Protein AF-A0A7Y3PG15-F1 (afdb_monomer_lite)

Structure (mmCIF, N/CA/C/O backbone):
data_AF-A0A7Y3PG15-F1
#
_entry.id   AF-A0A7Y3PG15-F1
#
loop_
_atom_site.group_PDB
_atom_site.id
_atom_site.type_symbol
_atom_site.label_atom_id
_atom_site.label_alt_id
_atom_site.label_comp_id
_atom_site.label_asym_id
_atom_site.label_entity_id
_atom_site.label_seq_id
_atom_site.pdbx_PDB_ins_code
_atom_site.Cartn_x
_atom_site.Cartn_y
_atom_site.Cartn_z
_atom_site.occupancy
_atom_site.B_iso_or_equiv
_atom_site.auth_seq_id
_atom_site.auth_comp_id
_atom_site.auth_asym_id
_atom_site.auth_atom_id
_atom_site.pdbx_PDB_model_num
ATOM 1 N N . MET A 1 1 ? 54.164 15.370 33.720 1.00 41.91 1 MET A N 1
ATOM 2 C CA . MET A 1 1 ? 52.918 14.628 33.435 1.00 41.91 1 MET A CA 1
ATOM 3 C C . MET A 1 1 ? 52.307 15.255 32.193 1.00 41.91 1 MET A C 1
ATOM 5 O O . MET A 1 1 ? 52.112 16.461 32.209 1.00 41.91 1 MET A O 1
ATOM 9 N N . ALA A 1 2 ? 52.127 14.502 31.107 1.00 41.53 2 ALA A N 1
ATOM 10 C CA . ALA A 1 2 ? 51.576 15.011 29.850 1.00 41.53 2 ALA A CA 1
ATOM 11 C C . ALA A 1 2 ? 50.213 14.354 29.612 1.00 41.53 2 ALA A C 1
ATOM 13 O O . ALA A 1 2 ? 50.121 13.130 29.563 1.00 41.53 2 ALA A O 1
ATOM 14 N N . THR A 1 3 ? 49.164 15.166 29.521 1.00 40.69 3 THR A N 1
ATOM 15 C CA . THR A 1 3 ? 47.789 14.718 29.289 1.00 40.69 3 THR A CA 1
ATOM 16 C C . THR A 1 3 ? 47.556 14.623 27.784 1.00 40.69 3 THR A C 1
ATOM 18 O O . THR A 1 3 ? 47.673 15.622 27.077 1.00 40.69 3 THR A O 1
ATOM 21 N N . THR A 1 4 ? 47.257 13.429 27.278 1.00 41.44 4 THR A N 1
ATOM 22 C CA . THR A 1 4 ? 46.924 13.208 25.865 1.00 41.44 4 THR A CA 1
ATOM 23 C C . THR A 1 4 ? 45.411 13.303 25.685 1.00 41.44 4 THR A C 1
ATOM 25 O O . THR A 1 4 ? 44.674 12.447 26.170 1.00 41.44 4 THR A O 1
ATOM 28 N N . SER A 1 5 ? 44.939 14.339 24.993 1.00 46.44 5 SER A N 1
ATOM 29 C CA . SER A 1 5 ? 43.537 14.472 24.587 1.00 46.44 5 SER A CA 1
ATOM 30 C C . SER A 1 5 ? 43.267 13.583 23.374 1.00 46.44 5 SER A C 1
ATOM 32 O O . SER A 1 5 ? 43.862 13.775 22.316 1.00 46.44 5 SER A O 1
ATOM 34 N N . THR A 1 6 ? 42.380 12.601 23.513 1.00 46.09 6 THR A N 1
ATOM 35 C CA . THR A 1 6 ? 41.913 11.761 22.403 1.00 46.09 6 THR A CA 1
ATOM 36 C C . THR A 1 6 ? 40.747 12.464 21.709 1.00 46.09 6 THR A C 1
ATOM 38 O O . THR A 1 6 ? 39.679 12.635 22.291 1.00 46.09 6 THR A O 1
ATOM 41 N N . SER A 1 7 ? 40.947 12.906 20.467 1.00 49.84 7 SER A N 1
ATOM 42 C CA . SER A 1 7 ? 39.873 13.415 19.612 1.00 49.84 7 SER A CA 1
ATOM 43 C C . SER A 1 7 ? 39.116 12.240 18.994 1.00 49.84 7 SER A C 1
ATOM 45 O O . SER A 1 7 ? 39.648 11.538 18.137 1.00 49.84 7 SER A O 1
ATOM 47 N N . THR A 1 8 ? 37.872 12.018 19.414 1.00 48.47 8 THR A N 1
ATOM 48 C CA . THR A 1 8 ? 36.984 11.027 18.793 1.00 48.47 8 THR A CA 1
ATOM 49 C C . THR A 1 8 ? 36.478 11.572 17.459 1.00 48.47 8 THR A C 1
ATOM 51 O O . THR A 1 8 ? 35.648 12.478 17.420 1.00 48.47 8 THR A O 1
ATOM 54 N N . THR A 1 9 ? 36.980 11.041 16.346 1.00 50.38 9 THR A N 1
ATOM 55 C CA . THR A 1 9 ? 36.437 11.319 15.012 1.00 50.38 9 THR A CA 1
ATOM 56 C C . THR A 1 9 ? 35.100 10.587 14.869 1.00 50.38 9 THR A C 1
ATOM 58 O O . THR A 1 9 ? 35.063 9.360 14.822 1.00 50.38 9 THR A O 1
ATOM 61 N N . SER A 1 10 ? 33.990 11.326 14.837 1.00 62.31 10 SER A N 1
ATOM 62 C CA . SER A 1 10 ? 32.668 10.768 14.528 1.00 62.31 10 SER A CA 1
ATOM 63 C C . SER A 1 10 ? 32.615 10.413 13.038 1.00 62.31 10 SER A C 1
ATOM 65 O O . SER A 1 10 ? 32.685 11.307 12.193 1.00 62.31 10 SER A O 1
ATOM 67 N N . LEU A 1 11 ? 32.545 9.120 12.699 1.00 59.31 11 LEU A N 1
ATOM 68 C CA . LEU A 1 11 ? 32.324 8.685 11.318 1.00 59.31 11 LEU A CA 1
ATOM 69 C C . LEU A 1 11 ? 30.898 9.062 10.897 1.00 59.31 11 LEU A C 1
ATOM 71 O O . LEU A 1 11 ? 29.925 8.591 11.486 1.00 59.31 11 LEU A O 1
ATOM 75 N N . ALA A 1 12 ? 30.777 9.886 9.857 1.00 64.12 12 ALA A N 1
ATOM 76 C CA . ALA A 1 12 ? 29.502 10.152 9.207 1.00 64.12 12 ALA A CA 1
ATOM 77 C C . ALA A 1 12 ? 28.905 8.844 8.656 1.00 64.12 12 ALA A C 1
ATOM 79 O O . ALA A 1 12 ? 29.612 8.040 8.043 1.00 64.12 12 ALA A O 1
ATOM 80 N N . ALA A 1 13 ? 27.605 8.628 8.874 1.00 60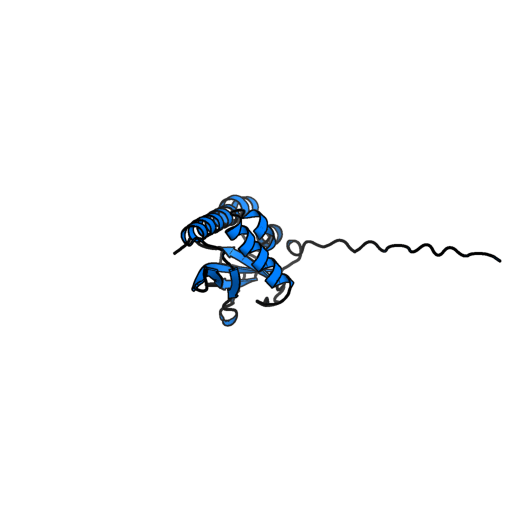.12 13 ALA A N 1
ATOM 81 C CA . ALA A 1 13 ? 26.896 7.489 8.302 1.00 60.12 13 ALA A CA 1
ATOM 82 C C . ALA A 1 13 ? 26.917 7.564 6.759 1.00 60.12 13 ALA A C 1
ATOM 84 O O . ALA A 1 13 ? 26.824 8.663 6.203 1.00 60.12 13 ALA A O 1
ATOM 85 N N . PRO A 1 14 ? 27.037 6.424 6.051 1.00 55.06 14 PRO A N 1
ATOM 86 C CA . PRO A 1 14 ? 27.012 6.408 4.593 1.00 55.06 14 PRO A CA 1
ATOM 87 C C . PRO A 1 14 ? 25.675 6.945 4.051 1.00 55.06 14 PRO A C 1
ATOM 89 O O . PRO A 1 14 ? 24.644 6.815 4.718 1.00 55.06 14 PRO A O 1
ATOM 92 N N . PRO A 1 15 ? 25.665 7.528 2.839 1.00 61.72 15 PRO A N 1
ATOM 93 C CA . PRO A 1 15 ? 24.446 8.049 2.236 1.00 61.72 15 PRO A CA 1
ATOM 94 C C . PRO A 1 15 ? 23.419 6.929 2.036 1.00 61.72 15 PRO A C 1
ATOM 96 O O . PRO A 1 15 ? 23.729 5.857 1.511 1.00 61.72 15 PRO A O 1
ATOM 99 N N . VAL A 1 16 ? 22.178 7.190 2.447 1.00 70.12 16 VAL A N 1
ATOM 100 C CA . VAL A 1 16 ? 21.050 6.284 2.219 1.00 70.12 16 VAL A CA 1
ATOM 101 C C . VAL A 1 16 ? 20.706 6.325 0.731 1.00 70.12 16 VAL A C 1
ATOM 103 O O . VAL A 1 16 ? 20.216 7.333 0.229 1.00 70.12 16 VAL A O 1
ATOM 106 N N . VAL A 1 17 ? 20.986 5.237 0.014 1.00 78.19 17 VAL A N 1
ATOM 107 C CA . VAL A 1 17 ? 20.612 5.099 -1.400 1.00 78.19 17 VAL A CA 1
ATOM 108 C C . VAL A 1 17 ? 19.109 4.853 -1.498 1.00 78.19 17 VAL A C 1
ATOM 110 O O . VAL A 1 17 ? 18.602 3.899 -0.895 1.00 78.19 17 VAL A O 1
ATOM 113 N N . ASP A 1 18 ? 18.417 5.669 -2.297 1.00 84.25 18 ASP A N 1
ATOM 114 C CA . ASP A 1 18 ? 17.020 5.428 -2.657 1.00 84.25 18 ASP A CA 1
ATOM 115 C C . ASP A 1 18 ? 16.895 4.062 -3.345 1.00 84.25 18 ASP A C 1
ATOM 117 O O . ASP A 1 18 ? 17.396 3.832 -4.449 1.00 84.25 18 ASP A O 1
ATOM 121 N N . GLN A 1 19 ? 16.223 3.129 -2.671 1.00 87.50 19 GLN A N 1
ATOM 122 C CA . GLN A 1 19 ? 16.018 1.776 -3.181 1.00 87.50 19 GLN A CA 1
ATOM 123 C C . GLN A 1 19 ? 15.194 1.765 -4.473 1.00 87.50 19 GLN A C 1
ATOM 125 O O . GLN A 1 19 ? 15.320 0.821 -5.256 1.00 87.50 19 GLN A O 1
ATOM 130 N N . GLY A 1 20 ? 14.391 2.803 -4.722 1.00 90.56 20 GLY A N 1
ATOM 131 C CA . GLY A 1 20 ? 13.627 2.967 -5.949 1.00 90.56 20 GLY A CA 1
ATOM 132 C C . GLY A 1 20 ? 14.469 3.327 -7.170 1.00 90.56 20 GLY A C 1
ATOM 133 O O . GLY A 1 20 ? 13.976 3.186 -8.282 1.00 90.56 20 GLY A O 1
ATOM 134 N N . LEU A 1 21 ? 15.737 3.723 -7.001 1.00 93.19 21 LEU A N 1
ATOM 135 C CA . LEU A 1 21 ? 16.691 3.924 -8.103 1.00 93.19 21 LEU A CA 1
ATOM 136 C C . LEU A 1 21 ? 17.453 2.648 -8.475 1.00 93.19 21 LEU A C 1
ATOM 138 O O . LEU A 1 21 ? 18.075 2.574 -9.532 1.00 93.19 21 LEU A O 1
ATOM 142 N N . LEU A 1 22 ? 17.418 1.631 -7.614 1.00 95.38 22 LEU A N 1
ATOM 143 C CA . LEU A 1 22 ? 18.076 0.357 -7.871 1.00 95.38 22 LEU A CA 1
ATOM 144 C C . LEU A 1 22 ? 17.141 -0.582 -8.646 1.00 95.38 22 LEU A C 1
ATOM 146 O O . LEU A 1 22 ? 15.927 -0.542 -8.425 1.00 95.38 22 LEU A O 1
ATOM 150 N N . PRO A 1 23 ? 17.682 -1.478 -9.493 1.00 95.81 23 PRO A N 1
ATOM 151 C CA . PRO A 1 23 ? 16.876 -2.476 -10.180 1.00 95.81 23 PRO A CA 1
ATOM 152 C C . PRO A 1 23 ? 16.111 -3.376 -9.209 1.00 95.81 23 PRO A C 1
ATOM 154 O O . PRO A 1 23 ? 16.576 -3.687 -8.103 1.00 95.81 23 PRO A O 1
ATOM 157 N N . GLN A 1 24 ? 14.960 -3.857 -9.666 1.00 97.38 24 GLN A N 1
ATOM 158 C CA . GLN A 1 24 ? 14.175 -4.862 -8.965 1.00 97.38 24 GLN A CA 1
ATOM 159 C C . GLN A 1 24 ? 14.989 -6.137 -8.674 1.00 97.38 24 GLN A C 1
ATOM 161 O O . GLN A 1 24 ? 15.798 -6.576 -9.492 1.00 97.38 24 GLN A O 1
ATOM 166 N N . THR A 1 25 ? 14.699 -6.798 -7.548 1.00 97.31 25 THR A N 1
ATOM 167 C CA . THR A 1 25 ? 15.170 -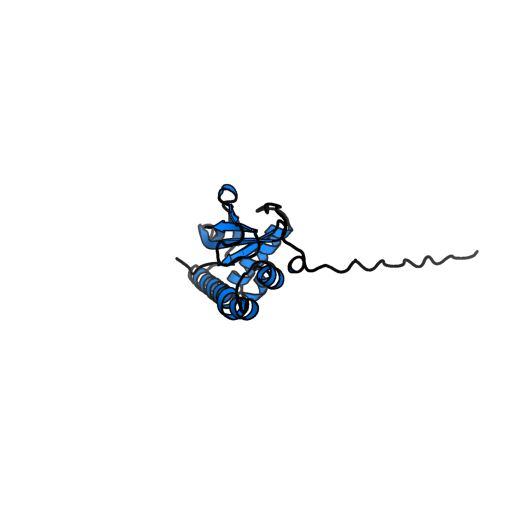8.165 -7.264 1.00 97.31 25 THR A CA 1
ATOM 168 C C . THR A 1 25 ? 14.018 -9.172 -7.259 1.00 97.31 25 THR A C 1
ATOM 170 O O . THR A 1 25 ? 12.848 -8.814 -7.153 1.00 97.31 25 THR A O 1
ATOM 173 N N . LYS A 1 26 ? 14.344 -10.469 -7.339 1.00 97.12 26 LYS A N 1
ATOM 174 C CA . LYS A 1 26 ? 13.356 -11.558 -7.223 1.00 97.12 26 LYS A CA 1
ATOM 175 C C . LYS A 1 26 ? 12.959 -11.888 -5.780 1.00 97.12 26 LYS A C 1
ATOM 177 O O . LYS A 1 26 ? 12.157 -12.797 -5.572 1.00 97.12 26 LYS A O 1
ATOM 182 N N . ALA A 1 27 ? 13.506 -11.182 -4.787 1.00 96.88 27 ALA A N 1
ATOM 183 C CA . ALA A 1 27 ? 13.211 -11.446 -3.384 1.00 96.88 27 ALA A CA 1
ATOM 184 C C . ALA A 1 27 ? 11.711 -11.245 -3.120 1.00 96.88 27 ALA A C 1
ATOM 186 O O . ALA A 1 27 ? 11.175 -10.157 -3.332 1.00 96.88 27 ALA A O 1
ATOM 187 N N . LYS A 1 28 ? 11.029 -12.309 -2.689 1.00 96.56 28 LYS A N 1
ATOM 188 C CA . LYS A 1 28 ? 9.618 -12.239 -2.310 1.00 96.56 28 LYS A CA 1
ATOM 189 C C . LYS A 1 28 ? 9.501 -11.499 -0.975 1.00 96.56 28 LYS A C 1
ATOM 191 O O . LYS A 1 28 ? 10.174 -11.918 -0.032 1.00 96.56 28 LYS A O 1
ATOM 196 N N . PRO A 1 29 ? 8.688 -10.434 -0.869 1.00 96.62 29 PRO A N 1
ATOM 197 C CA . PRO A 1 29 ? 8.606 -9.692 0.380 1.00 96.62 29 PRO A CA 1
ATOM 198 C C . PRO A 1 29 ? 7.954 -10.491 1.508 1.00 96.62 29 PRO A C 1
ATOM 200 O O . PRO A 1 29 ? 7.095 -11.349 1.278 1.00 96.62 29 PRO A O 1
ATOM 203 N N . THR A 1 30 ? 8.328 -10.159 2.741 1.00 92.25 30 THR A N 1
ATOM 204 C CA . THR A 1 30 ? 7.679 -10.656 3.957 1.00 92.25 30 THR A CA 1
ATOM 205 C C . THR A 1 30 ? 6.577 -9.695 4.400 1.00 92.25 30 THR A C 1
ATOM 207 O O . THR A 1 30 ? 6.671 -8.488 4.205 1.00 92.25 30 THR A O 1
ATOM 210 N N . SER A 1 31 ? 5.524 -10.219 5.026 1.00 92.69 31 SER A N 1
ATOM 211 C CA . SER A 1 31 ? 4.434 -9.424 5.616 1.00 92.69 31 SER A CA 1
ATOM 212 C C . SER A 1 31 ? 4.601 -9.258 7.134 1.00 92.69 31 SER A C 1
ATOM 214 O O . SER A 1 31 ? 3.627 -9.365 7.879 1.00 92.69 31 SER A O 1
ATOM 216 N N . ARG A 1 32 ? 5.853 -9.164 7.601 1.00 92.00 32 ARG A N 1
ATOM 217 C CA . ARG A 1 32 ? 6.258 -9.079 9.015 1.00 92.00 32 ARG A CA 1
ATOM 218 C C . ARG A 1 32 ? 7.618 -8.394 9.135 1.00 92.00 32 ARG A C 1
ATOM 220 O O . ARG A 1 32 ? 8.432 -8.508 8.213 1.00 92.00 32 ARG A O 1
ATOM 227 N N . GLY A 1 33 ? 7.881 -7.813 10.304 1.00 93.25 33 GLY A N 1
ATOM 228 C CA . GLY A 1 33 ? 9.172 -7.247 10.697 1.00 93.25 33 GLY A CA 1
ATOM 229 C C . GLY A 1 33 ? 9.120 -5.726 10.792 1.00 93.25 33 GLY A C 1
ATOM 230 O O . GLY A 1 33 ? 8.282 -5.093 10.161 1.00 93.25 33 GLY A O 1
ATOM 231 N N . ALA A 1 34 ? 10.062 -5.134 11.533 1.00 94.19 34 ALA A N 1
ATOM 232 C CA . ALA A 1 34 ? 9.985 -3.734 11.959 1.00 94.19 34 ALA A CA 1
ATOM 233 C C . ALA A 1 34 ? 9.739 -2.720 10.823 1.00 94.19 34 ALA A C 1
ATOM 235 O O . ALA A 1 34 ? 8.967 -1.785 11.001 1.00 94.19 34 ALA A O 1
ATOM 236 N N . GLY A 1 35 ? 10.357 -2.908 9.650 1.00 92.75 35 GLY A N 1
ATOM 237 C CA . GLY A 1 35 ? 10.134 -2.026 8.497 1.00 92.75 35 GLY A CA 1
ATOM 238 C C . GLY A 1 35 ? 8.724 -2.143 7.909 1.00 92.75 35 GLY A C 1
ATOM 239 O O . GLY A 1 35 ? 8.098 -1.133 7.597 1.00 92.75 35 GLY A O 1
ATOM 240 N N . PHE A 1 36 ? 8.202 -3.367 7.808 1.00 96.06 36 PHE A N 1
ATOM 241 C CA . PHE A 1 36 ? 6.828 -3.606 7.371 1.00 96.06 36 PHE A CA 1
ATOM 242 C C . PHE A 1 36 ? 5.829 -3.057 8.395 1.00 96.06 36 PHE A C 1
ATOM 244 O O . PHE A 1 36 ? 4.906 -2.342 8.022 1.00 96.06 36 PHE A O 1
ATOM 251 N N . ASP A 1 37 ? 6.053 -3.323 9.681 1.00 97.44 37 ASP A N 1
ATOM 252 C CA . ASP A 1 37 ? 5.165 -2.883 10.756 1.00 97.44 37 ASP A CA 1
ATOM 253 C C . ASP A 1 37 ? 5.115 -1.346 10.829 1.00 97.44 37 ASP A C 1
ATOM 255 O O . ASP A 1 37 ? 4.033 -0.765 10.893 1.00 97.44 37 ASP A O 1
ATOM 259 N N . ALA A 1 38 ? 6.263 -0.667 10.707 1.00 97.69 38 ALA A N 1
ATOM 260 C CA . ALA A 1 38 ? 6.326 0.794 10.630 1.00 97.69 38 ALA A CA 1
ATOM 261 C C . ALA A 1 38 ? 5.532 1.353 9.437 1.00 97.69 38 ALA A C 1
ATOM 263 O O . ALA A 1 38 ? 4.790 2.320 9.585 1.00 97.69 38 ALA A O 1
ATOM 264 N N . ASN A 1 39 ? 5.634 0.721 8.268 1.00 98.00 39 ASN A N 1
ATOM 265 C CA . ASN A 1 39 ? 4.866 1.102 7.085 1.00 98.00 39 ASN A CA 1
ATOM 266 C C . ASN A 1 39 ? 3.351 0.910 7.271 1.00 98.00 39 ASN A C 1
ATOM 268 O O . ASN A 1 39 ? 2.562 1.763 6.865 1.00 98.00 39 ASN A O 1
ATOM 272 N N . VAL A 1 40 ? 2.935 -0.175 7.929 1.00 98.69 40 VAL A N 1
ATOM 273 C CA . VAL A 1 40 ? 1.525 -0.403 8.281 1.00 98.69 40 VAL A CA 1
ATOM 274 C C . VAL A 1 40 ? 1.030 0.659 9.268 1.00 98.69 40 VAL A C 1
ATOM 276 O O . VAL A 1 40 ? -0.091 1.142 9.120 1.00 98.69 40 VAL A O 1
ATOM 279 N N . HIS A 1 41 ? 1.860 1.073 10.230 1.00 98.69 41 HIS A N 1
ATOM 280 C CA . HIS A 1 41 ? 1.534 2.178 11.133 1.00 98.69 41 HIS A CA 1
ATOM 281 C C . HIS A 1 41 ? 1.375 3.514 10.399 1.00 98.69 41 HIS A C 1
ATOM 283 O O . HIS A 1 41 ? 0.444 4.248 10.708 1.00 98.69 41 HIS A O 1
ATOM 289 N N . LEU A 1 42 ? 2.219 3.817 9.408 1.00 98.69 42 LEU A N 1
ATOM 290 C CA . LEU A 1 42 ? 2.068 5.030 8.594 1.00 98.69 42 LEU A CA 1
ATOM 291 C C . LEU A 1 42 ? 0.739 5.042 7.829 1.00 98.69 42 LEU A C 1
ATOM 293 O O . LEU A 1 42 ? 0.031 6.042 7.847 1.00 98.69 42 LEU A O 1
ATOM 297 N N . LEU A 1 43 ? 0.367 3.918 7.211 1.00 98.75 43 LEU A N 1
ATOM 298 C CA . LEU A 1 43 ? -0.927 3.780 6.538 1.00 98.75 43 LEU A CA 1
ATOM 299 C C . LEU A 1 43 ? -2.103 3.947 7.496 1.00 98.75 43 LEU A C 1
ATOM 301 O O . LEU A 1 43 ? -3.077 4.620 7.174 1.00 98.75 43 LEU A O 1
ATOM 305 N N . TRP A 1 44 ? -2.013 3.3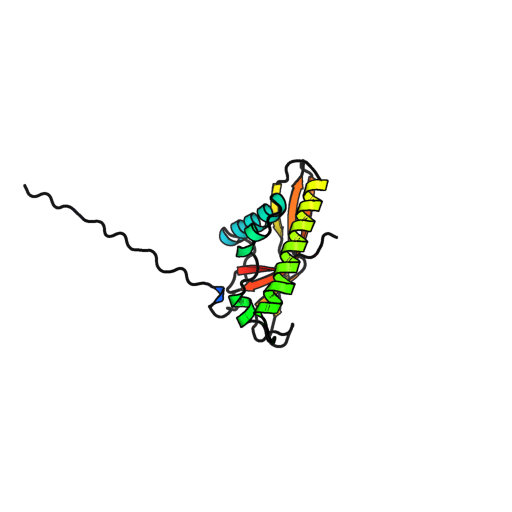35 8.673 1.00 98.81 44 TRP A N 1
ATOM 306 C CA . TRP A 1 44 ? -3.035 3.476 9.699 1.00 98.81 44 TRP A CA 1
ATOM 307 C C . TRP A 1 44 ? -3.184 4.927 10.163 1.00 98.81 44 TRP A C 1
ATOM 309 O O . TRP A 1 44 ? -4.300 5.437 10.210 1.00 98.81 44 TRP A O 1
ATOM 319 N N . ASN A 1 45 ? -2.071 5.598 10.458 1.00 98.75 45 ASN A N 1
ATOM 320 C CA . ASN A 1 45 ? -2.077 6.986 10.908 1.00 98.75 45 ASN A CA 1
ATOM 321 C C . ASN A 1 45 ? -2.631 7.920 9.830 1.00 98.75 45 ASN A C 1
ATOM 323 O O . ASN A 1 45 ? -3.445 8.772 10.154 1.00 98.75 45 ASN A O 1
ATOM 327 N N . ALA A 1 46 ? -2.298 7.699 8.555 1.00 98.81 46 ALA A N 1
ATOM 328 C CA . ALA A 1 46 ? -2.875 8.462 7.450 1.00 98.81 46 ALA A CA 1
ATOM 329 C C . ALA A 1 46 ? -4.412 8.402 7.424 1.00 98.81 46 ALA A C 1
ATOM 331 O O . ALA A 1 46 ? -5.076 9.415 7.220 1.00 98.81 46 ALA A O 1
ATOM 332 N N . ILE A 1 47 ? -4.989 7.226 7.687 1.00 98.69 47 ILE A N 1
ATOM 333 C CA . ILE A 1 47 ? -6.446 7.042 7.751 1.00 98.69 47 ILE A CA 1
ATOM 334 C C . ILE A 1 47 ? -7.030 7.683 9.016 1.00 98.69 47 ILE A C 1
ATOM 336 O O . ILE A 1 47 ? -8.077 8.321 8.957 1.00 98.69 47 ILE A O 1
ATOM 340 N N . VAL A 1 48 ? -6.385 7.520 10.173 1.00 98.56 48 VAL A N 1
ATOM 341 C CA . VAL A 1 48 ? -6.867 8.097 11.441 1.00 98.56 48 VAL A CA 1
ATOM 342 C C . VAL A 1 48 ? -6.844 9.624 11.398 1.00 98.56 48 VAL A C 1
ATOM 344 O O . VAL A 1 48 ? -7.815 10.257 11.805 1.00 98.56 48 VAL A O 1
ATOM 347 N N . GLU A 1 49 ? -5.760 10.203 10.893 1.00 98.50 49 GLU A N 1
ATOM 348 C CA . GLU A 1 49 ? -5.525 11.648 10.857 1.00 98.50 49 GLU A CA 1
ATOM 349 C C . GLU A 1 49 ? -6.172 12.322 9.638 1.00 98.50 49 GLU A C 1
ATOM 351 O O . GLU A 1 49 ? -6.341 13.537 9.637 1.00 98.50 49 GLU A O 1
ATOM 356 N N . GLY A 1 50 ? -6.582 11.548 8.627 1.00 98.50 50 GLY A N 1
ATOM 357 C CA . GLY A 1 50 ? -7.123 12.094 7.381 1.00 98.50 50 GLY A CA 1
ATOM 358 C C . GLY A 1 50 ? -6.055 12.787 6.530 1.00 98.50 50 GLY A C 1
ATOM 359 O O . GLY A 1 50 ? -6.368 13.720 5.796 1.00 98.50 50 GLY A O 1
ATOM 360 N N . ASP A 1 51 ? -4.805 12.334 6.636 1.00 98.69 51 ASP A N 1
ATOM 361 C CA . ASP A 1 51 ? -3.626 12.886 5.961 1.00 98.69 51 ASP A CA 1
ATOM 362 C C . ASP A 1 51 ? -2.917 11.762 5.176 1.00 98.69 51 ASP A C 1
ATOM 364 O O . ASP A 1 51 ? -2.108 11.010 5.737 1.00 98.69 51 ASP A O 1
ATOM 368 N N . PRO A 1 52 ? -3.228 11.594 3.875 1.00 98.44 52 PRO A N 1
ATOM 369 C CA . PRO A 1 52 ? -2.603 10.577 3.029 1.00 98.44 52 PRO A CA 1
ATOM 370 C C . PRO A 1 52 ? -1.074 10.666 2.943 1.00 98.44 52 PRO A C 1
ATOM 372 O O . PRO A 1 52 ? -0.400 9.648 2.748 1.00 98.44 52 PRO A O 1
ATOM 375 N N . GLN A 1 53 ? -0.498 11.857 3.120 1.00 98.12 53 GLN A N 1
ATOM 376 C CA . GLN A 1 53 ? 0.929 12.108 2.956 1.00 98.12 53 GLN A CA 1
ATOM 377 C C . GLN A 1 53 ? 1.759 11.352 4.002 1.00 98.12 53 GLN A C 1
ATOM 379 O O . GLN A 1 53 ? 2.879 10.922 3.700 1.00 98.12 53 GLN A O 1
ATOM 384 N N . ILE A 1 54 ? 1.200 11.086 5.189 1.00 98.62 54 ILE A N 1
ATOM 385 C CA . ILE A 1 54 ? 1.819 10.239 6.224 1.00 98.62 54 ILE A CA 1
ATOM 386 C C . ILE A 1 54 ? 2.184 8.853 5.664 1.00 98.62 54 ILE A C 1
ATOM 388 O O . ILE A 1 54 ? 3.256 8.316 5.958 1.00 98.62 54 ILE A O 1
ATOM 392 N N . ALA A 1 55 ? 1.333 8.281 4.809 1.00 98.12 55 ALA A N 1
ATOM 393 C CA . ALA A 1 55 ? 1.517 6.949 4.240 1.00 98.12 55 ALA A CA 1
ATOM 394 C C . ALA A 1 55 ? 2.421 6.917 2.998 1.00 98.12 55 ALA A C 1
ATOM 396 O O . ALA A 1 55 ? 2.686 5.833 2.470 1.00 98.12 55 ALA A O 1
ATOM 397 N N . GLY A 1 56 ? 2.951 8.061 2.548 1.00 96.12 56 GLY A N 1
ATOM 398 C CA . GLY A 1 56 ? 3.701 8.169 1.293 1.00 96.12 56 GLY A CA 1
ATOM 399 C C . GLY A 1 56 ? 4.894 7.212 1.182 1.00 96.12 56 GLY A C 1
ATOM 400 O O . GLY A 1 56 ? 5.186 6.714 0.100 1.00 96.12 56 GLY A O 1
ATOM 401 N N . LYS A 1 57 ? 5.551 6.863 2.301 1.00 95.31 57 LYS A N 1
ATOM 402 C CA . LYS A 1 57 ? 6.664 5.888 2.311 1.00 95.31 57 LYS A CA 1
ATOM 403 C C . LYS A 1 57 ? 6.232 4.441 2.071 1.00 95.31 57 LYS A C 1
ATOM 405 O O . LYS A 1 57 ? 7.064 3.625 1.672 1.00 95.31 57 LYS A O 1
ATOM 410 N N . PHE A 1 58 ? 4.972 4.113 2.346 1.00 97.94 58 PHE A N 1
ATOM 411 C CA . PHE A 1 58 ? 4.421 2.789 2.075 1.00 97.94 58 PHE A CA 1
ATOM 412 C C . PHE A 1 58 ? 3.735 2.708 0.707 1.00 97.94 58 PHE A C 1
ATOM 414 O O . PHE A 1 58 ? 3.461 1.607 0.224 1.00 97.94 58 PHE A O 1
ATOM 421 N N . PHE A 1 59 ? 3.502 3.848 0.057 1.00 98.44 59 PHE A N 1
ATOM 422 C CA . PHE A 1 59 ? 3.091 3.891 -1.337 1.00 98.44 59 PHE A CA 1
ATOM 423 C C . PHE A 1 59 ? 4.253 3.522 -2.274 1.00 98.44 59 PHE A C 1
ATOM 425 O O . PHE A 1 59 ? 5.425 3.741 -1.958 1.00 98.44 59 PHE A O 1
ATOM 432 N N . PHE A 1 60 ? 3.945 2.911 -3.420 1.00 98.38 60 PHE A N 1
ATOM 433 C CA . PHE A 1 60 ? 4.959 2.438 -4.360 1.00 98.38 60 PHE A CA 1
ATOM 434 C C . PHE A 1 60 ? 5.808 3.603 -4.895 1.00 98.38 60 PHE A C 1
ATOM 436 O O . PHE A 1 60 ? 5.236 4.527 -5.457 1.00 98.38 60 PHE A O 1
ATOM 443 N N . PRO A 1 61 ? 7.150 3.581 -4.778 1.00 97.62 61 PRO A N 1
ATOM 444 C CA . PRO A 1 61 ? 7.961 4.750 -5.108 1.00 97.62 61 PRO A CA 1
ATOM 445 C C . PRO A 1 61 ? 7.933 5.109 -6.599 1.00 97.62 61 PRO A C 1
ATOM 447 O O . PRO A 1 61 ? 8.083 4.236 -7.457 1.00 97.62 61 PRO A O 1
ATOM 450 N N . LEU A 1 62 ? 7.867 6.408 -6.910 1.00 97.75 62 LEU A N 1
ATOM 451 C CA . LEU A 1 62 ? 7.911 6.928 -8.284 1.00 97.75 62 LEU A CA 1
ATOM 452 C C . LEU A 1 62 ? 9.130 6.421 -9.073 1.00 97.75 62 LEU A C 1
ATOM 454 O O . LEU A 1 62 ? 8.998 6.004 -10.222 1.00 97.75 62 LEU A O 1
ATOM 458 N N . ALA A 1 63 ? 10.317 6.409 -8.460 1.00 97.62 63 ALA A N 1
ATOM 459 C CA . ALA A 1 63 ? 11.531 5.926 -9.116 1.00 97.62 63 ALA A CA 1
ATOM 460 C C . ALA A 1 63 ? 11.404 4.450 -9.552 1.00 97.62 63 ALA A C 1
ATOM 462 O O . ALA A 1 63 ? 11.742 4.102 -10.687 1.00 97.62 63 ALA A O 1
ATOM 463 N N . SER A 1 64 ? 10.813 3.600 -8.705 1.00 98.19 64 SER A N 1
ATOM 464 C CA . SER A 1 64 ? 10.490 2.206 -9.036 1.00 98.19 64 SER A CA 1
ATOM 465 C C . SER A 1 64 ? 9.433 2.114 -10.140 1.00 98.19 64 SER A C 1
ATOM 467 O O . SER A 1 64 ? 9.529 1.273 -11.037 1.00 98.19 64 SER A O 1
ATOM 469 N N . TYR A 1 65 ? 8.431 2.997 -10.106 1.00 98.00 65 TYR A N 1
ATOM 470 C CA . TYR A 1 65 ? 7.368 3.067 -11.106 1.00 98.00 65 TYR A CA 1
ATOM 471 C C . TYR A 1 65 ? 7.905 3.367 -12.510 1.00 98.00 65 TYR A C 1
ATOM 473 O O . TYR A 1 65 ? 7.616 2.647 -13.468 1.00 98.00 65 TYR A O 1
ATOM 481 N N . ILE A 1 66 ? 8.778 4.362 -12.633 1.00 97.94 66 ILE A N 1
ATOM 482 C CA . ILE A 1 66 ? 9.421 4.726 -13.903 1.00 97.94 66 ILE A CA 1
ATOM 483 C C . ILE A 1 66 ? 10.228 3.549 -14.476 1.00 97.94 66 ILE A C 1
ATOM 485 O O . ILE A 1 66 ? 10.224 3.309 -15.692 1.00 97.94 66 ILE A O 1
ATOM 489 N N . GLN A 1 67 ? 10.899 2.784 -13.611 1.00 97.75 67 GLN A N 1
ATOM 490 C CA . GLN A 1 67 ? 11.644 1.596 -14.023 1.00 97.75 67 GLN A CA 1
ATOM 491 C C . GLN A 1 67 ? 10.731 0.467 -14.510 1.00 97.75 67 GLN A C 1
ATOM 493 O O . GLN A 1 67 ? 11.076 -0.228 -15.466 1.00 97.75 67 GLN A O 1
ATOM 498 N N . VAL A 1 68 ? 9.575 0.263 -13.876 1.00 96.94 68 VAL A N 1
ATOM 499 C CA . VAL A 1 68 ? 8.724 -0.898 -14.158 1.00 96.94 68 VAL A CA 1
ATOM 500 C C . VAL A 1 68 ? 7.770 -0.683 -15.330 1.00 96.94 68 VAL A C 1
ATOM 502 O O . VAL A 1 68 ? 7.495 -1.637 -16.060 1.00 96.94 68 VAL A O 1
ATOM 505 N N . LYS A 1 69 ? 7.284 0.543 -15.558 1.00 96.31 69 LYS A N 1
ATOM 506 C CA . LYS A 1 69 ? 6.246 0.813 -16.561 1.00 96.31 69 LYS A CA 1
ATOM 507 C C . LYS A 1 69 ? 6.776 0.996 -17.976 1.00 96.31 69 LYS A C 1
ATOM 509 O O . LYS A 1 69 ? 7.788 1.657 -18.214 1.00 96.31 69 LYS A O 1
ATOM 514 N N . ALA A 1 70 ? 6.025 0.456 -18.928 1.00 96.50 70 ALA A N 1
ATOM 515 C CA . ALA A 1 70 ? 6.188 0.636 -20.365 1.00 96.50 70 ALA A CA 1
ATOM 516 C C . ALA A 1 70 ? 5.104 1.581 -20.918 1.00 96.50 70 ALA A C 1
ATOM 518 O O . ALA A 1 70 ? 4.364 1.218 -21.827 1.00 96.50 70 ALA A O 1
ATOM 519 N N . ILE A 1 71 ? 4.979 2.772 -20.330 1.00 96.25 71 ILE A N 1
ATOM 520 C CA . ILE A 1 71 ? 4.029 3.814 -20.753 1.00 96.25 71 ILE A CA 1
ATOM 521 C C . ILE A 1 71 ? 4.786 5.085 -21.140 1.00 96.25 71 ILE A C 1
ATOM 523 O O . ILE A 1 71 ? 5.934 5.260 -20.730 1.00 96.25 71 ILE A O 1
ATOM 527 N N . SER A 1 72 ? 4.162 5.941 -21.951 1.00 96.62 72 SER A N 1
ATOM 528 C CA . SER A 1 72 ? 4.805 7.127 -22.534 1.00 96.62 72 SER A CA 1
ATOM 529 C C . SER A 1 72 ? 5.172 8.190 -21.501 1.00 96.62 72 SER A C 1
ATOM 531 O O . SER A 1 72 ? 6.251 8.763 -21.591 1.00 96.62 72 SER A O 1
ATOM 533 N N . ASP A 1 73 ? 4.297 8.425 -20.521 1.00 97.69 73 ASP A N 1
ATOM 534 C CA . ASP A 1 73 ? 4.509 9.410 -19.458 1.00 97.69 73 ASP A CA 1
ATOM 535 C C . ASP A 1 73 ? 4.207 8.797 -18.079 1.00 97.69 73 ASP A C 1
ATOM 537 O O . ASP A 1 73 ? 3.103 8.934 -17.544 1.00 97.69 73 ASP A O 1
ATOM 541 N N . PRO A 1 74 ? 5.166 8.049 -17.504 1.00 97.25 74 PRO A N 1
ATOM 542 C CA . PRO A 1 74 ? 4.970 7.406 -16.214 1.00 97.25 74 PRO A CA 1
ATOM 543 C C . PRO A 1 74 ? 4.922 8.388 -15.043 1.00 97.25 74 PRO A C 1
ATOM 545 O O . PRO A 1 74 ? 4.411 8.016 -13.993 1.00 97.25 74 PRO A O 1
ATOM 548 N N . VAL A 1 75 ? 5.438 9.611 -15.191 1.00 98.25 75 VAL A N 1
ATOM 549 C CA . VAL A 1 75 ? 5.410 10.614 -14.116 1.00 98.25 75 VAL A CA 1
ATOM 550 C C . VAL A 1 75 ? 4.014 11.213 -14.014 1.00 98.25 75 VAL A C 1
ATOM 552 O O . VAL A 1 75 ? 3.442 11.238 -12.926 1.00 98.25 75 VAL A O 1
ATOM 555 N N . HIS A 1 76 ? 3.434 11.619 -15.144 1.00 98.19 76 HIS A N 1
ATOM 556 C CA . HIS A 1 76 ? 2.076 12.150 -15.175 1.00 98.19 76 HIS A CA 1
ATOM 557 C C . HIS A 1 76 ? 1.039 11.108 -14.742 1.00 98.19 76 HIS A C 1
ATOM 559 O O . HIS A 1 76 ? 0.154 11.417 -13.947 1.00 98.19 76 HIS A O 1
ATOM 565 N N . ASP A 1 77 ? 1.159 9.863 -15.212 1.00 98.38 77 ASP A N 1
ATOM 566 C CA . ASP A 1 77 ? 0.256 8.778 -14.808 1.00 98.38 77 ASP A CA 1
ATOM 567 C C . ASP A 1 77 ? 0.368 8.455 -13.308 1.00 98.38 77 ASP A C 1
ATOM 569 O O . ASP A 1 77 ? -0.635 8.187 -12.646 1.00 98.38 77 ASP A O 1
ATOM 573 N N . TYR A 1 78 ? 1.575 8.516 -12.747 1.00 98.31 78 TYR A N 1
ATOM 574 C CA . TYR A 1 78 ? 1.774 8.315 -11.317 1.00 98.31 78 TYR A CA 1
ATOM 575 C C . TYR A 1 78 ? 1.057 9.389 -10.490 1.00 98.31 78 TYR A C 1
ATOM 577 O O . TYR A 1 78 ? 0.308 9.065 -9.573 1.00 98.31 78 TYR A O 1
ATOM 585 N N . ASP A 1 79 ? 1.249 10.659 -10.828 1.00 97.75 79 ASP A N 1
ATOM 586 C CA . ASP A 1 79 ? 0.671 11.769 -10.070 1.00 97.75 79 ASP A CA 1
ATOM 587 C C . ASP A 1 79 ? -0.859 11.823 -10.213 1.00 97.75 79 ASP A C 1
ATOM 589 O O . ASP A 1 79 ? -1.608 11.752 -9.237 1.00 97.75 79 ASP A O 1
ATOM 593 N N . THR A 1 80 ? -1.345 11.840 -11.454 1.00 97.50 80 THR A N 1
ATOM 594 C CA . THR A 1 80 ? -2.761 12.117 -11.741 1.00 97.50 80 THR A CA 1
ATOM 595 C C . THR A 1 80 ? -3.693 10.929 -11.546 1.00 97.50 80 THR A C 1
ATOM 597 O O . THR A 1 80 ? -4.895 11.126 -11.372 1.00 97.50 80 THR A O 1
ATOM 600 N N . ARG A 1 81 ? -3.174 9.696 -11.575 1.00 97.31 81 ARG A N 1
ATOM 601 C CA . ARG A 1 81 ? -3.984 8.485 -11.392 1.00 97.31 81 ARG A CA 1
ATOM 602 C C . ARG A 1 81 ? -3.645 7.756 -10.107 1.00 97.31 81 ARG A C 1
ATOM 604 O O . ARG A 1 81 ? -4.557 7.396 -9.371 1.00 97.31 81 ARG A O 1
ATOM 611 N N . LEU A 1 82 ? -2.367 7.472 -9.858 1.00 97.81 82 LEU A N 1
ATOM 612 C CA . LEU A 1 82 ? -1.977 6.612 -8.742 1.00 97.81 82 LEU A CA 1
ATOM 613 C C . LEU A 1 82 ? -2.041 7.336 -7.396 1.00 97.81 82 LEU A C 1
ATOM 615 O O . LEU A 1 82 ? -2.725 6.849 -6.498 1.00 97.81 82 LEU A O 1
ATOM 619 N N . ILE A 1 83 ? -1.385 8.490 -7.275 1.00 98.38 83 ILE A N 1
ATOM 620 C CA . ILE A 1 83 ? -1.428 9.303 -6.053 1.00 98.38 83 ILE A CA 1
ATOM 621 C C . ILE A 1 83 ? -2.831 9.854 -5.830 1.00 98.38 83 ILE A C 1
ATOM 623 O O . ILE A 1 83 ? -3.382 9.666 -4.752 1.00 98.38 83 ILE A O 1
ATOM 627 N N . PHE A 1 84 ? -3.462 10.413 -6.866 1.00 98.00 84 PHE A N 1
ATOM 628 C CA . PHE A 1 84 ? -4.840 10.896 -6.756 1.00 98.00 84 PHE A CA 1
ATOM 629 C C . PHE A 1 84 ? -5.813 9.831 -6.215 1.00 98.00 84 PHE A C 1
ATOM 631 O O . PHE A 1 84 ? -6.600 10.116 -5.310 1.00 98.00 84 PHE A O 1
ATOM 638 N N . ALA A 1 85 ? -5.761 8.597 -6.736 1.00 98.19 85 ALA A N 1
ATOM 639 C CA . ALA A 1 85 ? -6.619 7.515 -6.253 1.00 98.19 85 ALA A CA 1
ATOM 640 C C . ALA A 1 85 ? -6.257 7.086 -4.826 1.00 98.19 85 ALA A C 1
ATOM 642 O O . ALA A 1 85 ? -7.149 6.883 -4.009 1.00 98.19 85 ALA A O 1
ATOM 643 N N . PHE A 1 86 ? -4.963 6.978 -4.515 1.00 98.50 86 PHE A N 1
ATOM 644 C CA . PHE A 1 86 ? -4.494 6.646 -3.172 1.00 98.50 86 PHE A CA 1
ATOM 645 C C . PHE A 1 86 ? -5.011 7.643 -2.130 1.00 98.50 86 PHE A C 1
ATOM 647 O O . PHE A 1 86 ? -5.621 7.231 -1.144 1.00 98.50 86 PHE A O 1
ATOM 654 N N . ASP A 1 87 ? -4.839 8.938 -2.384 1.00 98.56 87 ASP A N 1
ATOM 655 C CA . ASP A 1 87 ? -5.273 10.005 -1.486 1.00 98.56 87 ASP A CA 1
ATOM 656 C C . ASP A 1 87 ? -6.795 9.998 -1.316 1.00 98.56 87 ASP A C 1
ATOM 658 O O . ASP A 1 87 ? -7.304 10.048 -0.195 1.00 98.56 87 ASP A O 1
ATOM 662 N N . THR A 1 88 ? -7.526 9.863 -2.426 1.00 98.38 88 THR A N 1
ATOM 663 C CA . THR A 1 88 ? -8.993 9.800 -2.423 1.00 98.38 88 THR A CA 1
ATOM 664 C C . THR A 1 88 ? -9.506 8.621 -1.592 1.00 98.38 88 THR A C 1
ATOM 666 O O . THR A 1 88 ? -10.402 8.795 -0.764 1.00 98.38 88 THR A O 1
ATOM 669 N N . ASP A 1 89 ? -8.928 7.433 -1.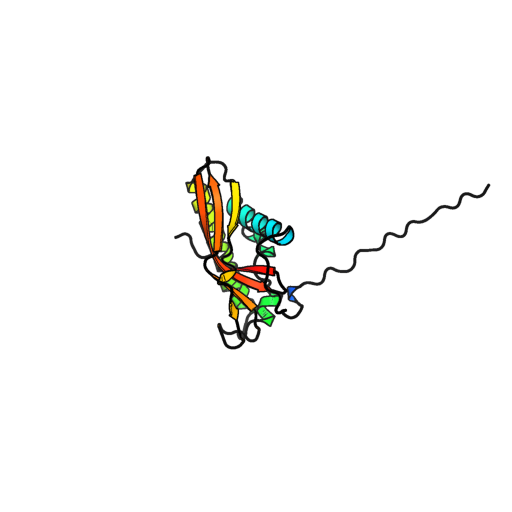771 1.00 98.56 89 ASP A N 1
ATOM 670 C CA . ASP A 1 89 ? -9.349 6.221 -1.067 1.00 98.56 89 ASP A CA 1
ATOM 671 C C . ASP A 1 89 ? -9.027 6.294 0.437 1.00 98.56 89 ASP A C 1
ATOM 673 O O . ASP A 1 89 ? -9.856 5.911 1.267 1.00 98.56 89 ASP A O 1
ATOM 677 N N . LEU A 1 90 ? -7.859 6.827 0.821 1.00 98.69 90 LEU A N 1
ATOM 678 C CA . LEU A 1 90 ? -7.511 7.000 2.238 1.00 98.69 90 LEU A CA 1
ATOM 679 C C . LEU A 1 90 ? -8.418 8.014 2.938 1.00 98.69 90 LEU A C 1
ATOM 681 O O . LEU A 1 90 ? -8.836 7.775 4.072 1.00 98.69 90 LEU A O 1
ATOM 685 N N . LEU A 1 91 ? -8.778 9.105 2.261 1.00 98.62 91 LEU A N 1
ATOM 686 C CA . LEU A 1 91 ? -9.750 10.066 2.781 1.00 98.62 91 LEU A CA 1
ATOM 687 C C . LEU A 1 91 ? -11.146 9.447 2.900 1.00 98.62 91 LEU A C 1
ATOM 689 O O . LEU A 1 91 ? -11.852 9.713 3.873 1.00 98.62 91 LEU A O 1
ATOM 693 N N . ALA A 1 92 ? -11.545 8.580 1.969 1.00 98.50 92 ALA A N 1
ATOM 694 C CA . ALA A 1 92 ? -12.798 7.843 2.086 1.00 98.50 92 ALA A CA 1
ATOM 695 C C . ALA A 1 92 ? -12.790 6.902 3.306 1.00 98.50 92 ALA A C 1
ATOM 697 O O . ALA A 1 92 ? -13.755 6.882 4.070 1.00 98.50 92 ALA A O 1
ATOM 698 N N . TYR A 1 93 ? -11.689 6.188 3.560 1.00 98.50 93 TYR A N 1
ATOM 699 C CA . TYR A 1 93 ? -11.533 5.379 4.777 1.00 98.50 93 TYR A CA 1
ATOM 700 C C . TYR A 1 93 ? -11.531 6.210 6.052 1.00 98.50 93 TYR A C 1
ATOM 702 O O . TYR A 1 93 ? -12.118 5.780 7.044 1.00 98.50 93 TYR A O 1
ATOM 710 N N . HIS A 1 94 ? -10.938 7.402 6.030 1.00 98.44 94 HIS A N 1
ATOM 711 C CA . HIS A 1 94 ? -11.028 8.336 7.146 1.00 98.44 94 HIS A CA 1
ATOM 712 C C . HIS A 1 94 ? -12.494 8.682 7.454 1.00 98.44 94 HIS A C 1
ATOM 714 O O . HIS A 1 94 ? -12.927 8.575 8.601 1.00 98.44 94 HIS A O 1
ATOM 720 N N . GLN A 1 95 ? -13.297 9.002 6.433 1.00 98.12 95 GLN A N 1
ATOM 721 C CA . GLN A 1 95 ? -14.724 9.282 6.620 1.00 98.12 95 GLN A CA 1
ATOM 722 C C . GLN A 1 95 ? -15.500 8.072 7.160 1.00 98.12 95 GLN A C 1
ATOM 724 O O . GLN A 1 95 ? -16.343 8.237 8.041 1.00 98.12 95 GLN A O 1
ATOM 729 N N . GLU A 1 96 ? -15.216 6.854 6.691 1.00 97.38 96 GLU A N 1
ATOM 730 C CA . GLU A 1 96 ? -15.824 5.640 7.257 1.00 97.38 96 GLU A CA 1
ATOM 731 C C . GLU A 1 96 ? -15.427 5.421 8.718 1.00 97.38 96 GLU A C 1
ATOM 733 O O . GLU A 1 96 ? -16.261 5.058 9.548 1.00 97.38 96 GLU A O 1
ATOM 738 N N . LEU A 1 97 ? -14.170 5.696 9.064 1.00 97.00 97 LEU A N 1
ATOM 739 C CA . LEU A 1 97 ? -13.683 5.576 10.431 1.00 97.00 97 LEU A CA 1
ATOM 740 C C . LEU A 1 97 ? -14.394 6.555 11.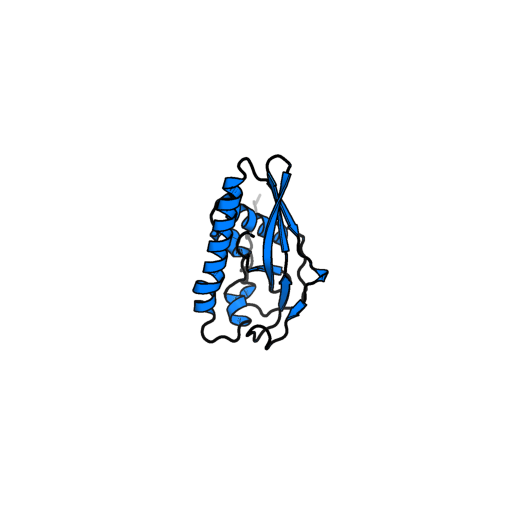374 1.00 97.00 97 LEU A C 1
ATOM 742 O O . LEU A 1 97 ? -14.795 6.163 12.470 1.00 97.00 97 LEU A O 1
ATOM 746 N N . LEU A 1 98 ? -14.612 7.801 10.938 1.00 97.31 98 LEU A N 1
ATOM 747 C CA . LEU A 1 98 ? -15.352 8.805 11.709 1.00 97.31 98 LEU A CA 1
ATOM 748 C C . LEU A 1 98 ? -16.800 8.377 11.986 1.00 97.31 98 LEU A C 1
ATOM 750 O O . LEU A 1 98 ? -17.307 8.626 13.081 1.00 97.31 98 LEU A O 1
ATOM 754 N N . LYS A 1 99 ? -17.456 7.694 11.038 1.00 97.00 99 LYS A N 1
ATOM 755 C CA . LYS A 1 99 ? -18.831 7.188 11.209 1.00 97.00 99 LYS A CA 1
ATOM 756 C C . LYS A 1 99 ? -18.940 6.108 12.284 1.00 97.00 99 LYS A C 1
ATOM 758 O O . LYS A 1 99 ? -19.988 5.998 12.915 1.00 97.00 99 LYS A O 1
ATOM 763 N N . LEU A 1 100 ? -17.886 5.317 12.500 1.00 95.75 100 LEU A N 1
ATOM 764 C CA . LEU A 1 100 ? -17.864 4.298 13.557 1.00 95.75 100 LEU A CA 1
ATOM 765 C C . LEU A 1 100 ? -17.803 4.921 14.961 1.00 95.75 100 LEU A C 1
ATOM 767 O O . LEU A 1 100 ? -18.291 4.320 15.919 1.00 95.75 100 LEU A O 1
ATOM 771 N N . GLY A 1 101 ? -17.227 6.121 15.084 1.00 90.12 101 GLY A N 1
ATOM 772 C CA . GLY A 1 101 ? -17.005 6.798 16.361 1.00 90.12 101 GLY A CA 1
ATOM 773 C C . GLY A 1 101 ? -15.997 6.078 17.270 1.00 90.12 101 GLY A C 1
ATOM 774 O O . GLY A 1 101 ? -15.453 5.029 16.943 1.00 90.12 101 GLY A O 1
ATOM 775 N N . GLY A 1 102 ? -15.722 6.645 18.447 1.00 93.31 102 GLY A N 1
ATOM 776 C CA . GLY A 1 102 ? -14.821 6.041 19.437 1.00 93.31 102 GLY A CA 1
ATOM 777 C C . GLY A 1 102 ? -13.325 6.147 19.103 1.00 93.31 102 GLY A C 1
ATOM 778 O O . GLY A 1 102 ? -12.902 6.974 18.301 1.00 93.31 102 GLY A O 1
ATOM 779 N N . SER A 1 103 ? -12.505 5.338 19.783 1.00 95.25 103 SER A N 1
ATOM 780 C CA . SER A 1 103 ? -11.041 5.352 19.643 1.00 95.25 103 SER A CA 1
ATOM 781 C C . SER A 1 103 ? -10.561 4.098 18.910 1.00 95.25 103 SER A C 1
ATOM 783 O O . SER A 1 103 ? -10.487 3.028 19.529 1.00 95.25 103 SER A O 1
ATOM 785 N N . PRO A 1 104 ? -10.251 4.196 17.608 1.00 97.62 104 PRO A N 1
ATOM 786 C CA . PRO A 1 104 ? -9.877 3.043 16.813 1.00 97.62 104 PRO A CA 1
ATOM 787 C C . PRO A 1 104 ? -8.450 2.579 17.140 1.00 97.62 104 PRO A C 1
ATOM 789 O O . PRO A 1 104 ? -7.561 3.381 17.429 1.00 97.62 104 PRO A O 1
ATOM 792 N N . LYS A 1 105 ? -8.215 1.265 17.094 1.00 98.38 105 LYS A N 1
ATOM 793 C CA . LYS A 1 105 ? -6.916 0.640 17.385 1.00 98.38 105 LYS A CA 1
ATOM 794 C C . LYS A 1 105 ? -6.506 -0.301 16.265 1.00 98.38 105 LYS A C 1
ATOM 796 O O . LYS A 1 105 ? -7.233 -1.250 15.971 1.00 98.38 105 LYS A O 1
ATOM 801 N N . LEU A 1 106 ? -5.327 -0.070 15.693 1.00 98.69 106 LEU A N 1
ATOM 802 C CA . LEU A 1 106 ? -4.732 -0.948 14.689 1.00 98.69 106 LEU A CA 1
ATOM 803 C C . LEU A 1 106 ? -4.539 -2.367 15.244 1.00 98.69 106 LEU A C 1
ATOM 805 O O . LEU A 1 106 ? -4.005 -2.542 16.338 1.00 98.69 106 LEU A O 1
ATOM 809 N N . ILE A 1 107 ? -4.938 -3.369 14.460 1.00 98.50 107 ILE A N 1
ATOM 810 C CA . ILE A 1 107 ? -4.619 -4.783 14.701 1.00 98.50 107 ILE A CA 1
ATOM 811 C C . ILE A 1 107 ? -3.480 -5.217 13.772 1.00 98.50 107 ILE A C 1
ATOM 813 O O . ILE A 1 107 ? -2.540 -5.871 14.216 1.00 98.50 107 ILE A O 1
ATOM 817 N N . GLY A 1 108 ? -3.544 -4.845 12.489 1.00 97.94 108 GLY A N 1
ATOM 818 C CA . GLY A 1 108 ? -2.472 -5.090 11.522 1.00 97.94 108 GLY A CA 1
ATOM 819 C C . GLY A 1 108 ? -2.968 -5.293 10.092 1.00 97.94 108 GLY A C 1
ATOM 820 O O . GLY A 1 108 ? -4.168 -5.313 9.825 1.00 97.94 108 GLY A O 1
ATOM 821 N N . LEU A 1 109 ? -2.032 -5.465 9.158 1.00 98.50 109 LEU A N 1
ATOM 822 C CA . LEU A 1 109 ? -2.315 -5.718 7.744 1.00 98.50 109 LEU A CA 1
ATOM 823 C C . LEU A 1 109 ? -2.127 -7.202 7.415 1.00 98.50 109 LEU A C 1
ATOM 825 O O . LEU A 1 109 ? -1.027 -7.742 7.534 1.00 98.50 109 LEU A O 1
ATOM 829 N N . SER A 1 110 ? -3.191 -7.856 6.954 1.00 97.88 110 SER A N 1
ATOM 830 C CA . SER A 1 110 ? -3.118 -9.213 6.418 1.00 97.88 110 SER A CA 1
ATOM 831 C C . SER A 1 110 ? -2.847 -9.182 4.920 1.00 97.88 110 SER A C 1
ATOM 833 O O . SER A 1 110 ? -3.581 -8.540 4.166 1.00 97.88 110 SER A O 1
ATOM 835 N N . ILE A 1 111 ? -1.808 -9.904 4.499 1.00 97.88 111 ILE A N 1
ATOM 836 C CA . ILE A 1 111 ? -1.419 -10.069 3.098 1.00 97.88 111 ILE A CA 1
ATOM 837 C C . ILE A 1 111 ? -1.540 -11.553 2.744 1.00 97.88 111 ILE A C 1
ATOM 839 O O . ILE A 1 111 ? -0.827 -12.365 3.350 1.00 97.88 111 ILE A O 1
ATOM 843 N N . PRO A 1 112 ? -2.360 -11.940 1.748 1.00 97.19 112 PRO A N 1
ATOM 844 C CA . PRO A 1 112 ? -2.485 -13.329 1.319 1.00 97.19 112 PRO A CA 1
ATOM 845 C C . PRO A 1 112 ? -1.258 -13.750 0.494 1.00 97.19 112 PRO A C 1
ATOM 847 O O . PRO A 1 112 ? -1.318 -13.977 -0.709 1.00 97.19 112 PRO A O 1
ATOM 850 N N . SER A 1 113 ? -0.103 -13.862 1.152 1.00 92.94 113 SER A N 1
ATOM 851 C CA . SER A 1 113 ? 1.208 -14.049 0.514 1.00 92.94 113 SER A CA 1
ATOM 852 C C . SER A 1 113 ? 1.322 -15.347 -0.295 1.00 92.94 113 SER A C 1
ATOM 854 O O . SER A 1 113 ? 2.156 -15.436 -1.198 1.00 92.94 113 SER A O 1
ATOM 856 N N . SER A 1 114 ? 0.493 -16.354 -0.011 1.00 95.25 114 SER A N 1
ATOM 857 C CA . SER A 1 114 ? 0.374 -17.572 -0.824 1.00 95.25 114 SER A CA 1
ATOM 858 C C . SER A 1 114 ? -0.196 -17.306 -2.223 1.00 95.25 114 SER A C 1
ATOM 860 O O . SER A 1 114 ? 0.119 -18.047 -3.145 1.00 95.25 114 SER A O 1
ATOM 862 N N . GLN A 1 115 ? -0.966 -16.228 -2.396 1.00 97.25 115 GLN A N 1
ATOM 863 C CA . GLN A 1 115 ? -1.549 -15.794 -3.669 1.00 97.25 115 GLN A CA 1
ATOM 864 C C . GLN A 1 115 ? -0.655 -14.798 -4.423 1.00 97.25 115 GLN A C 1
ATOM 866 O O . GLN A 1 115 ? -1.006 -14.356 -5.514 1.00 97.25 115 GLN A O 1
ATOM 871 N N . ALA A 1 116 ? 0.494 -14.417 -3.853 1.00 98.06 116 ALA A N 1
ATOM 872 C CA . ALA A 1 116 ? 1.409 -13.490 -4.502 1.00 98.06 116 ALA A CA 1
ATOM 873 C C . ALA A 1 116 ? 2.020 -14.106 -5.769 1.00 98.06 116 ALA A C 1
ATOM 875 O O . ALA A 1 116 ? 2.573 -15.209 -5.731 1.00 98.06 116 ALA A O 1
ATOM 876 N N . GLN A 1 117 ? 1.978 -13.360 -6.869 1.00 98.06 117 GLN A N 1
ATOM 877 C CA . GLN A 1 117 ? 2.433 -13.784 -8.190 1.00 98.06 117 GLN A CA 1
ATOM 878 C C . GLN A 1 117 ? 3.608 -12.936 -8.663 1.00 98.06 117 GLN A C 1
ATOM 880 O O . GLN A 1 117 ? 3.608 -11.720 -8.481 1.00 98.06 117 GLN A O 1
ATOM 885 N N . TRP A 1 118 ? 4.594 -13.576 -9.294 1.00 97.94 118 TRP A N 1
ATOM 886 C CA . TRP A 1 118 ? 5.666 -12.881 -10.000 1.00 97.94 118 TRP A CA 1
ATOM 887 C C . TRP A 1 118 ? 5.179 -12.483 -11.394 1.00 97.94 118 TRP A C 1
ATOM 889 O O . TRP A 1 118 ? 4.962 -13.338 -12.253 1.00 97.94 118 TRP A O 1
ATOM 899 N N . ILE A 1 119 ? 4.988 -11.188 -11.606 1.00 97.94 119 ILE A N 1
ATOM 900 C CA . ILE A 1 119 ? 4.498 -10.616 -12.855 1.00 97.94 119 ILE A CA 1
ATOM 901 C C . ILE A 1 119 ? 5.661 -10.477 -13.835 1.00 97.94 119 ILE A C 1
ATOM 903 O O . ILE A 1 119 ? 6.707 -9.912 -13.510 1.00 97.94 119 ILE A O 1
ATOM 907 N N . LEU A 1 120 ? 5.487 -11.022 -15.039 1.00 96.38 120 LEU A N 1
ATOM 908 C CA . LEU A 1 120 ? 6.472 -10.952 -16.117 1.00 96.38 120 LEU A CA 1
ATOM 909 C C . LEU A 1 120 ? 6.303 -9.665 -16.944 1.00 96.38 120 LEU A C 1
ATOM 911 O O . LEU A 1 120 ? 5.207 -9.098 -16.968 1.00 96.38 120 LEU A O 1
ATOM 915 N N . PRO A 1 121 ? 7.358 -9.203 -17.645 1.00 96.94 121 PRO A N 1
ATOM 916 C CA . PRO A 1 121 ? 7.243 -8.076 -18.566 1.00 96.94 121 PRO A CA 1
ATOM 917 C C . PRO A 1 121 ? 6.199 -8.355 -19.659 1.00 96.94 121 PRO A C 1
ATOM 919 O O . PRO A 1 121 ? 5.978 -9.505 -20.038 1.00 96.94 121 PRO A O 1
ATOM 922 N N . GLY A 1 122 ? 5.557 -7.304 -20.164 1.00 93.44 122 GLY A N 1
ATOM 923 C CA . GLY A 1 122 ? 4.461 -7.378 -21.136 1.00 93.44 122 GLY A CA 1
ATOM 924 C C . GLY A 1 122 ? 3.071 -7.536 -20.511 1.00 93.44 122 GLY A C 1
ATOM 925 O O . GLY A 1 122 ? 2.073 -7.251 -21.166 1.00 93.44 122 GLY A O 1
ATOM 926 N N . VAL A 1 123 ? 2.984 -7.910 -19.233 1.00 93.06 123 VAL A N 1
ATOM 927 C CA . VAL A 1 123 ? 1.731 -7.902 -18.463 1.00 93.06 123 VAL A CA 1
ATOM 928 C C . VAL A 1 123 ? 1.540 -6.525 -17.826 1.00 93.06 123 VAL A C 1
ATOM 930 O O . VAL A 1 123 ? 2.516 -5.904 -17.410 1.00 93.06 123 VAL A O 1
ATOM 933 N N . GLU A 1 124 ? 0.297 -6.037 -17.746 1.00 88.88 124 GLU A N 1
ATOM 934 C CA . GLU A 1 124 ? -0.052 -4.765 -17.082 1.00 88.88 124 GLU A CA 1
ATOM 935 C C . GLU A 1 124 ? 0.718 -3.538 -17.621 1.00 88.88 124 GLU A C 1
ATOM 937 O O . GLU A 1 124 ? 0.961 -2.590 -16.884 1.00 88.88 124 GLU A O 1
ATOM 942 N N . TYR A 1 125 ? 1.102 -3.513 -18.905 1.00 92.06 125 TYR A N 1
ATOM 943 C CA . TYR A 1 125 ? 1.924 -2.437 -19.495 1.00 92.06 125 TYR A CA 1
ATOM 944 C C . TYR A 1 125 ? 3.267 -2.234 -18.772 1.00 92.06 125 TYR A C 1
ATOM 946 O O . TYR A 1 125 ? 3.704 -1.104 -18.531 1.00 92.06 125 TYR A O 1
ATOM 954 N N . ASN A 1 126 ? 3.921 -3.328 -18.381 1.00 94.44 126 ASN A N 1
ATOM 955 C CA . ASN A 1 126 ? 5.205 -3.294 -17.687 1.00 94.44 126 ASN A CA 1
ATOM 956 C C . ASN A 1 126 ? 6.360 -3.749 -18.583 1.00 94.44 126 ASN A C 1
ATOM 958 O O . ASN A 1 126 ? 6.235 -4.705 -19.344 1.00 94.44 126 ASN A O 1
ATOM 962 N N . LYS A 1 127 ? 7.517 -3.105 -18.427 1.00 96.31 127 LYS A N 1
ATOM 963 C CA . LYS A 1 127 ? 8.820 -3.551 -18.953 1.00 96.31 127 LYS A CA 1
ATOM 964 C C . LYS A 1 127 ? 9.664 -4.270 -17.893 1.00 96.31 127 LYS A C 1
ATOM 966 O O . LYS A 1 127 ? 10.603 -4.976 -18.241 1.00 96.31 127 LYS A O 1
ATOM 971 N N . GLY A 1 128 ? 9.330 -4.101 -16.612 1.00 95.00 128 GLY A N 1
ATOM 972 C CA . GLY A 1 128 ? 9.956 -4.798 -15.488 1.00 95.00 128 GLY A CA 1
ATOM 973 C C . GLY A 1 128 ? 9.047 -5.859 -14.865 1.00 95.00 128 GLY A C 1
ATOM 974 O O . GLY A 1 128 ? 7.856 -5.931 -15.156 1.00 95.00 128 GLY A O 1
ATOM 975 N N . SER A 1 129 ? 9.620 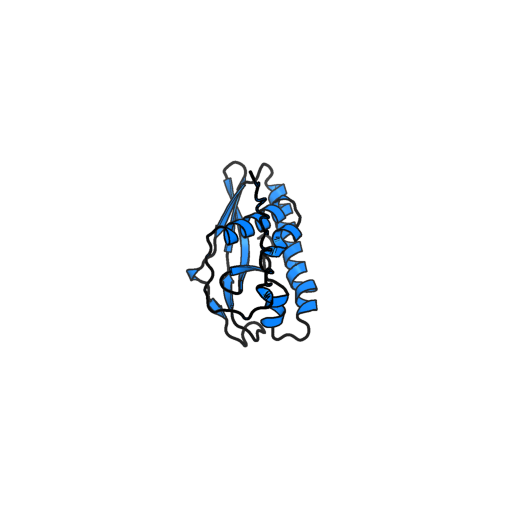-6.668 -13.976 1.00 97.56 129 SER A N 1
ATOM 976 C CA . SER A 1 129 ? 8.889 -7.662 -13.180 1.00 97.56 129 SER A CA 1
ATOM 977 C C . SER A 1 129 ? 8.737 -7.239 -11.722 1.00 97.56 129 SER A C 1
ATOM 979 O O . SER A 1 129 ? 9.462 -6.368 -11.249 1.00 97.56 129 SER A O 1
ATOM 981 N N . TYR A 1 130 ? 7.815 -7.863 -10.993 1.00 98.19 130 TYR A N 1
ATOM 982 C CA . TYR A 1 130 ? 7.623 -7.681 -9.549 1.00 98.19 130 TYR A CA 1
ATOM 983 C C . TYR A 1 130 ? 6.717 -8.768 -8.976 1.00 98.19 130 TYR A C 1
ATOM 985 O O . TYR A 1 130 ? 5.977 -9.420 -9.707 1.00 98.19 130 TYR A O 1
ATOM 993 N N . TRP A 1 131 ? 6.724 -8.931 -7.655 1.00 98.50 131 TRP A N 1
ATOM 994 C CA . TRP A 1 131 ? 5.650 -9.618 -6.952 1.00 98.50 131 TRP A CA 1
ATOM 995 C C . TRP A 1 131 ? 4.429 -8.709 -6.820 1.00 98.50 131 TRP A C 1
ATOM 997 O O . TRP A 1 131 ? 4.553 -7.549 -6.430 1.00 98.50 131 TRP A O 1
ATOM 1007 N N . ARG A 1 132 ? 3.249 -9.255 -7.103 1.00 98.25 132 ARG A N 1
ATOM 1008 C CA . ARG A 1 132 ? 1.940 -8.625 -6.909 1.00 98.25 132 ARG A CA 1
ATOM 1009 C C . ARG A 1 132 ? 1.074 -9.522 -6.043 1.00 98.25 132 ARG A C 1
ATOM 1011 O O . ARG A 1 132 ? 1.118 -10.742 -6.196 1.00 98.25 132 ARG A O 1
ATOM 1018 N N . VAL A 1 133 ? 0.239 -8.941 -5.197 1.00 98.44 133 VAL A N 1
ATOM 1019 C CA . VAL A 1 133 ? -0.813 -9.665 -4.474 1.00 98.44 133 VAL A CA 1
ATOM 1020 C C . VAL A 1 133 ? -2.068 -8.803 -4.375 1.00 98.44 133 VAL A C 1
ATOM 1022 O O . VAL A 1 133 ? -1.966 -7.587 -4.228 1.00 98.44 133 VAL A O 1
ATOM 1025 N N . TYR A 1 134 ? -3.237 -9.436 -4.473 1.00 97.88 134 TYR A N 1
ATOM 1026 C CA . TYR A 1 134 ? -4.538 -8.782 -4.329 1.00 97.88 134 TYR A CA 1
ATOM 1027 C C . TYR A 1 134 ? -5.202 -9.124 -2.993 1.00 97.88 134 TYR A C 1
ATOM 1029 O O . TYR A 1 134 ? -4.819 -10.091 -2.337 1.00 97.88 134 TYR A O 1
ATOM 1037 N N . GLY A 1 135 ? -6.223 -8.353 -2.609 1.00 96.19 135 GLY A N 1
ATOM 1038 C CA . GLY A 1 135 ? -7.151 -8.728 -1.535 1.00 96.19 135 GLY A CA 1
ATOM 1039 C C . GLY A 1 135 ? -6.537 -8.706 -0.135 1.00 96.19 135 GLY A C 1
ATOM 1040 O O . GLY A 1 135 ? -6.906 -9.514 0.718 1.00 96.19 135 GLY A O 1
ATOM 1041 N N . SER A 1 136 ? -5.588 -7.800 0.104 1.00 98.12 136 SER A N 1
ATOM 1042 C CA . SER A 1 136 ? -5.064 -7.569 1.453 1.00 98.12 136 SER A CA 1
ATOM 1043 C C . SER A 1 136 ? -6.112 -6.847 2.306 1.00 98.12 136 SER A C 1
ATOM 1045 O O . SER A 1 136 ? -7.036 -6.229 1.776 1.00 98.12 136 SER A O 1
ATOM 1047 N N . ARG A 1 137 ? -6.018 -6.949 3.635 1.00 98.06 137 ARG A N 1
ATOM 1048 C CA . ARG A 1 137 ? -6.994 -6.336 4.555 1.00 98.06 137 ARG A CA 1
ATOM 1049 C C . ARG A 1 137 ? -6.310 -5.701 5.755 1.00 98.06 137 ARG A C 1
ATOM 1051 O O . ARG A 1 137 ? -5.574 -6.385 6.469 1.00 98.06 137 ARG A O 1
ATOM 1058 N N . LEU A 1 138 ? -6.574 -4.418 5.980 1.00 98.50 138 LEU A N 1
ATOM 1059 C CA . LEU A 1 138 ? -6.128 -3.674 7.152 1.00 98.50 138 LEU A CA 1
ATOM 1060 C C . LEU A 1 138 ? -7.166 -3.835 8.262 1.00 98.50 138 LEU A C 1
ATOM 1062 O O . LEU A 1 138 ? -8.285 -3.349 8.135 1.00 98.50 138 LEU A O 1
ATOM 1066 N N . TYR A 1 139 ? -6.810 -4.541 9.327 1.00 98.50 139 TYR A N 1
ATOM 1067 C CA . TYR A 1 139 ? -7.686 -4.812 10.461 1.00 98.50 139 TYR A CA 1
ATOM 1068 C C . TYR A 1 139 ? -7.463 -3.807 11.584 1.00 98.50 139 TYR A C 1
ATOM 1070 O O . TYR A 1 139 ? -6.328 -3.465 11.927 1.00 98.50 139 TYR A O 1
ATOM 1078 N N . PHE A 1 140 ? -8.560 -3.399 12.206 1.00 98.62 140 PHE A N 1
ATOM 1079 C CA . PHE A 1 140 ? -8.576 -2.516 13.364 1.00 98.62 140 PHE A CA 1
ATOM 1080 C C . PHE A 1 140 ? -9.764 -2.854 14.262 1.00 98.62 140 PHE A C 1
ATOM 1082 O O . PHE A 1 140 ? -10.649 -3.612 13.873 1.00 98.62 140 PHE A O 1
ATOM 1089 N N . SER A 1 141 ? -9.785 -2.312 15.475 1.00 98.50 141 SER A N 1
ATOM 1090 C CA . SER A 1 141 ? -10.925 -2.439 16.382 1.00 98.50 141 SER A CA 1
ATOM 1091 C C . SER A 1 141 ? -11.434 -1.089 16.855 1.00 98.50 141 SER A C 1
ATOM 1093 O O . SER A 1 141 ? -10.653 -0.160 17.046 1.00 98.50 141 SER A O 1
ATOM 1095 N N . VAL A 1 142 ? -12.742 -1.004 17.079 1.00 98.00 142 VAL A N 1
ATOM 1096 C CA . VAL A 1 142 ? -13.427 0.144 17.679 1.00 98.00 142 VAL A CA 1
ATOM 1097 C C . VAL A 1 142 ? -14.313 -0.393 18.792 1.00 98.00 142 VAL A C 1
ATOM 1099 O O . VAL A 1 142 ? -15.122 -1.286 18.563 1.00 98.00 142 VAL A O 1
ATOM 1102 N N . GLY A 1 143 ? -14.116 0.070 20.030 1.00 95.06 143 GLY A N 1
ATOM 1103 C CA . GLY A 1 143 ? -14.909 -0.420 21.169 1.00 95.06 143 GLY A CA 1
ATOM 1104 C C . GLY A 1 143 ? -14.833 -1.941 21.391 1.00 95.06 143 GLY A C 1
ATOM 1105 O O . GLY A 1 143 ? -15.765 -2.525 21.930 1.00 95.06 143 GLY A O 1
ATOM 1106 N N . GLY A 1 144 ? -13.751 -2.596 20.950 1.00 94.88 144 GLY A N 1
ATOM 1107 C CA . GLY A 1 144 ? -13.584 -4.054 21.025 1.00 94.88 144 GLY A CA 1
ATOM 1108 C C . GLY A 1 144 ? -14.200 -4.845 19.863 1.00 94.88 144 GLY A C 1
ATOM 1109 O O . GLY A 1 144 ? -13.996 -6.054 19.793 1.00 94.88 144 GLY A O 1
ATOM 1110 N N . VAL A 1 145 ? -14.894 -4.191 18.928 1.00 97.50 145 VAL A N 1
ATOM 1111 C CA . VAL A 1 145 ? -15.407 -4.813 17.699 1.00 97.50 145 VAL A CA 1
ATOM 1112 C C . VAL A 1 145 ? -14.352 -4.718 16.605 1.00 97.50 145 VAL A C 1
ATOM 1114 O O . VAL A 1 145 ? -13.802 -3.644 16.368 1.00 97.50 145 VAL A O 1
ATOM 1117 N N . THR A 1 146 ? -14.053 -5.835 15.943 1.00 98.38 146 THR A N 1
ATOM 1118 C CA . THR A 1 146 ? -13.094 -5.882 14.831 1.00 98.38 146 THR A CA 1
ATOM 1119 C C . THR A 1 146 ? -13.747 -5.435 13.527 1.00 98.38 146 THR A C 1
ATOM 1121 O O . THR A 1 146 ? -14.775 -5.969 13.117 1.00 98.38 146 THR A O 1
ATOM 1124 N N . HIS A 1 147 ? -13.081 -4.518 12.837 1.00 97.94 147 HIS A N 1
ATOM 1125 C CA . HIS A 1 147 ? -13.413 -4.014 11.512 1.00 97.94 147 HIS A CA 1
ATOM 1126 C C . HIS A 1 147 ? -12.228 -4.225 10.563 1.00 97.94 147 HIS A C 1
ATOM 1128 O O . HIS A 1 147 ? -11.126 -4.609 10.972 1.00 97.94 147 HIS A O 1
ATOM 1134 N N . SER A 1 148 ? -12.446 -3.990 9.270 1.00 98.00 148 SER A N 1
ATOM 1135 C CA . SER A 1 148 ? -11.347 -3.991 8.309 1.00 98.00 148 SER A CA 1
ATOM 1136 C C . SER A 1 148 ? -11.627 -3.126 7.096 1.00 98.00 148 SER A C 1
ATOM 1138 O O . SER A 1 148 ? -12.764 -3.062 6.635 1.00 98.00 148 SER A O 1
ATOM 1140 N N . PHE A 1 149 ? -10.561 -2.558 6.545 1.00 97.94 149 PHE A N 1
ATOM 1141 C CA . PHE A 1 149 ? -10.562 -1.914 5.240 1.00 97.94 149 PHE A CA 1
ATOM 1142 C C . PHE A 1 149 ? -9.860 -2.804 4.204 1.00 97.94 149 PHE A C 1
ATOM 1144 O O . PHE A 1 149 ? -8.809 -3.385 4.514 1.00 97.94 149 PHE A O 1
ATOM 1151 N N . PRO A 1 150 ? -10.413 -2.967 2.987 1.00 97.44 150 PRO A N 1
ATOM 1152 C CA . PRO A 1 150 ? -9.708 -3.667 1.925 1.00 97.44 150 PRO A CA 1
ATOM 1153 C C . PRO A 1 150 ? -8.491 -2.864 1.439 1.00 97.44 150 PRO A C 1
ATOM 1155 O O . PRO A 1 150 ? -8.473 -1.641 1.445 1.00 97.44 150 PRO A O 1
ATOM 1158 N N . ILE A 1 151 ? -7.448 -3.567 1.012 1.00 98.12 151 ILE A N 1
ATOM 1159 C CA . ILE A 1 151 ? -6.326 -3.000 0.265 1.00 98.12 151 ILE A CA 1
ATOM 1160 C C . ILE A 1 151 ? -6.224 -3.811 -1.018 1.00 98.12 151 ILE A C 1
ATOM 1162 O O . ILE A 1 151 ? -5.833 -4.986 -0.996 1.00 98.12 151 ILE A O 1
ATOM 1166 N N . TYR A 1 152 ? -6.641 -3.196 -2.123 1.00 98.00 152 TYR A N 1
ATOM 1167 C CA . TYR A 1 152 ? -6.880 -3.880 -3.383 1.00 98.00 152 TYR A CA 1
ATOM 1168 C C . TYR A 1 152 ? -5.635 -4.600 -3.879 1.00 98.00 152 TYR A C 1
ATOM 1170 O O . TYR A 1 152 ? -5.703 -5.805 -4.119 1.00 98.00 152 TYR A O 1
ATOM 1178 N N . SER A 1 153 ? -4.496 -3.908 -3.986 1.00 97.88 153 SER A N 1
ATOM 1179 C CA . SER A 1 153 ? -3.262 -4.520 -4.477 1.00 97.88 153 SER A CA 1
ATOM 1180 C C . SER A 1 153 ? -1.993 -3.960 -3.851 1.00 97.88 153 SER A C 1
ATOM 1182 O O . SER A 1 153 ? -1.815 -2.742 -3.748 1.00 97.88 153 SER A O 1
ATOM 1184 N N . LEU A 1 154 ? -1.067 -4.870 -3.554 1.00 98.56 154 LEU A N 1
ATOM 1185 C CA . LEU A 1 154 ? 0.310 -4.564 -3.192 1.00 98.56 154 LEU A CA 1
ATOM 1186 C C . LEU A 1 154 ? 1.258 -4.989 -4.319 1.00 98.56 154 LEU A C 1
ATOM 1188 O O . LEU A 1 154 ? 1.066 -6.026 -4.963 1.00 98.56 154 LEU A O 1
ATOM 1192 N N . ILE A 1 155 ? 2.311 -4.202 -4.502 1.00 98.38 155 ILE A N 1
ATOM 1193 C CA . ILE A 1 155 ? 3.401 -4.409 -5.457 1.00 98.38 155 ILE A CA 1
ATOM 1194 C C . ILE A 1 155 ? 4.727 -4.449 -4.701 1.00 98.38 155 ILE A C 1
ATOM 1196 O O . ILE A 1 155 ? 4.910 -3.741 -3.712 1.00 98.38 155 ILE A O 1
ATOM 1200 N N . SER A 1 156 ? 5.663 -5.288 -5.137 1.00 98.06 156 SER A N 1
ATOM 1201 C CA . SER A 1 156 ? 6.972 -5.364 -4.497 1.00 98.06 156 SER A CA 1
ATOM 1202 C C . SER A 1 156 ? 8.024 -4.492 -5.162 1.00 98.06 156 SER A C 1
ATOM 1204 O O . SER A 1 156 ? 8.125 -4.485 -6.390 1.00 98.06 156 SER A O 1
ATOM 1206 N N . TRP A 1 157 ? 8.939 -3.950 -4.366 1.00 97.94 157 TRP A N 1
ATOM 1207 C CA . TRP A 1 157 ? 10.268 -3.557 -4.833 1.00 97.94 157 TRP A CA 1
ATOM 1208 C C . TRP A 1 157 ? 11.327 -4.065 -3.863 1.00 97.94 157 TRP A C 1
ATOM 1210 O O . TRP A 1 157 ? 11.228 -3.860 -2.658 1.00 97.94 157 TRP A O 1
ATOM 1220 N N . ARG A 1 158 ? 12.329 -4.763 -4.391 1.00 95.94 158 ARG A N 1
ATOM 1221 C CA . ARG A 1 158 ? 13.528 -5.239 -3.694 1.00 95.94 158 ARG A CA 1
ATOM 1222 C C . ARG A 1 158 ? 13.236 -5.944 -2.362 1.00 95.94 158 ARG A C 1
ATOM 1224 O O . ARG A 1 158 ? 13.923 -5.723 -1.370 1.00 95.94 158 ARG A O 1
ATOM 1231 N N . GLY A 1 159 ? 12.227 -6.816 -2.345 1.00 95.81 159 GLY A N 1
ATOM 1232 C CA . GLY A 1 159 ? 11.845 -7.583 -1.155 1.00 95.81 159 GLY A CA 1
ATOM 1233 C C . GLY A 1 159 ? 10.975 -6.831 -0.144 1.00 95.81 159 GLY A C 1
ATOM 1234 O O . GLY A 1 159 ? 10.772 -7.342 0.951 1.00 95.81 159 GLY A O 1
ATOM 1235 N N . GLN A 1 160 ? 10.440 -5.661 -0.496 1.00 96.75 160 GLN A N 1
ATOM 1236 C CA . GLN A 1 160 ? 9.468 -4.912 0.307 1.00 96.75 160 GLN A CA 1
ATOM 1237 C C . GLN A 1 160 ? 8.116 -4.849 -0.400 1.00 96.75 160 GLN A C 1
ATOM 1239 O O . GLN A 1 160 ? 8.075 -4.778 -1.629 1.00 96.75 160 GLN A O 1
ATOM 1244 N N . TRP A 1 161 ? 7.026 -4.884 0.370 1.00 98.12 161 TRP A N 1
ATOM 1245 C CA . TRP A 1 161 ? 5.676 -4.599 -0.121 1.00 98.12 161 TRP A CA 1
ATOM 1246 C C . TRP A 1 161 ? 5.414 -3.094 -0.117 1.00 98.12 161 TRP A C 1
ATOM 1248 O O . TRP A 1 161 ? 5.826 -2.403 0.811 1.00 98.12 161 TRP A O 1
ATOM 1258 N N . TYR A 1 162 ? 4.670 -2.629 -1.115 1.00 98.50 162 TYR A N 1
ATOM 1259 C CA . TYR A 1 162 ? 4.145 -1.274 -1.210 1.00 98.50 162 TYR A CA 1
ATOM 1260 C C . TYR A 1 162 ? 2.686 -1.309 -1.650 1.00 98.50 162 TYR A C 1
ATOM 1262 O O . TYR A 1 162 ? 2.293 -2.163 -2.450 1.00 98.50 162 TYR A O 1
ATOM 1270 N N . VAL A 1 163 ? 1.894 -0.361 -1.163 1.00 98.50 163 VAL A N 1
ATOM 1271 C CA . VAL A 1 163 ? 0.547 -0.101 -1.675 1.00 98.50 163 VAL A CA 1
ATOM 1272 C C . VAL A 1 163 ? 0.655 0.563 -3.043 1.00 98.50 163 VAL A C 1
ATOM 1274 O O . VAL A 1 163 ? 1.462 1.466 -3.236 1.00 98.50 163 VAL A O 1
ATOM 1277 N N . VAL A 1 164 ? -0.157 0.106 -3.998 1.00 97.38 164 VAL A N 1
ATOM 1278 C CA . VAL A 1 164 ? -0.342 0.797 -5.290 1.00 97.38 164 VAL A CA 1
ATOM 1279 C C . VAL A 1 164 ? -1.810 1.084 -5.586 1.00 97.38 164 VAL A C 1
ATOM 1281 O O . VAL A 1 164 ? -2.115 2.075 -6.238 1.00 97.38 164 VAL A O 1
ATOM 1284 N N . HIS A 1 165 ? -2.723 0.266 -5.052 1.00 97.44 165 HIS A N 1
ATOM 1285 C CA . HIS A 1 165 ? -4.161 0.513 -5.103 1.00 97.44 165 HIS A CA 1
ATOM 1286 C C . HIS A 1 165 ? -4.798 0.114 -3.772 1.00 97.44 165 HIS A C 1
ATOM 1288 O O . HIS A 1 165 ? -4.602 -1.014 -3.305 1.00 97.44 165 HIS A O 1
ATOM 1294 N N . VAL A 1 166 ? -5.563 1.033 -3.185 1.00 96.06 166 VAL A N 1
ATOM 1295 C CA . VAL A 1 166 ? -6.341 0.815 -1.959 1.00 96.06 166 VAL A CA 1
ATOM 1296 C C . VAL A 1 166 ? -7.732 0.306 -2.334 1.00 96.06 166 VAL A C 1
ATOM 1298 O O . VAL A 1 166 ? -8.091 -0.801 -1.932 1.00 96.06 166 VAL A O 1
ATOM 1301 N N . GLY A 1 167 ? -8.431 1.029 -3.210 1.00 87.19 167 GLY A N 1
ATOM 1302 C CA . GLY A 1 167 ? -9.826 0.801 -3.567 1.00 87.19 167 GLY A CA 1
ATOM 1303 C C . GLY A 1 167 ? -10.767 1.581 -2.640 1.00 87.19 167 GLY A C 1
ATOM 1304 O O . GLY A 1 167 ? -10.439 1.770 -1.468 1.00 87.19 167 GLY A O 1
ATOM 1305 N N . PRO A 1 168 ? -11.940 2.013 -3.129 1.00 82.94 168 PRO A N 1
ATOM 1306 C CA . PRO A 1 168 ? -12.907 2.707 -2.293 1.00 82.94 168 PRO A CA 1
ATOM 1307 C C . PRO A 1 168 ? -13.492 1.763 -1.226 1.00 82.94 168 PRO A C 1
ATOM 1309 O O . PRO A 1 168 ? -13.449 0.536 -1.390 1.00 82.94 168 PRO A O 1
ATOM 1312 N N . PRO A 1 169 ? -14.096 2.313 -0.155 1.00 77.69 169 PRO A N 1
ATOM 1313 C CA . PRO A 1 169 ? -14.897 1.517 0.765 1.00 77.69 169 PRO A CA 1
ATOM 1314 C C . PRO A 1 169 ? -16.001 0.763 0.016 1.00 77.69 169 PRO A C 1
ATOM 1316 O O . PRO A 1 169 ? -16.617 1.299 -0.907 1.00 77.69 169 PRO A O 1
ATOM 1319 N N . THR A 1 170 ? -16.222 -0.489 0.415 1.00 69.00 170 THR A N 1
ATOM 1320 C CA . THR A 1 170 ? -17.248 -1.390 -0.137 1.00 69.00 170 THR A CA 1
ATOM 1321 C C . THR A 1 170 ? -18.439 -1.507 0.788 1.00 69.00 170 THR A C 1
ATOM 1323 O O . THR A 1 170 ? -18.174 -1.680 2.002 1.00 69.00 170 THR A O 1
#

pLDDT: mean 92.24, std 13.68, range [40.69, 98.81]

Secondary structure (DSSP, 8-state):
----------PPPPP---GGGSPP--PPPPS-SHHHHHHHHHHHHHHHHT-GGGGGGTBPPHHHHHHHB-SS-HHHHIIIIIIHHHHHHHHHHHHHHHHH-S--EEEEEE--GGG-EEEPTTSTTBSS-EEEEEEEEEEEEETTEEEEEEEEEEEEETTEEEEEE-----

Radius of gyration: 19.71 Å; chains: 1; bounding box: 72×33×56 Å

Foldseek 3Di:
DDDDDDDDDDDDDDDDDDLLQDAFDPAAADCDDDVNQVLQVQLVVCLQVLNLVSNVVQADDLSNQVQWAQDDCSPCCCVVPQVVQSSVQSNLSSVVVVVLDADKAWPGKAFPSVQWDWDDAPPPRTPGIWTKGAFIWTWMDGPNHIDIFTQGMWTDGHRHTHRRGRDHGD

Sequence (170 aa):
MATTSTSTTSLAAPPVVDQGLLPQTKAKPTSRGAGFDANVHLLWNAIVEGDPQIAGKFFFPLASYIQVKAISDPVHDYDTRLIFAFDTDLLAYHQELLKLGGSPKLIGLSIPSSQAQWILPGVEYNKGSYWRVYGSRLYFSVGGVTHSFPIYSLISWRGQWYVVHVGPPT